Protein AF-A0A2B7ZU26-F1 (afdb_monomer)

Solvent-accessible surface area (backbone atoms only — not comparable to full-atom values): 6838 Å² total; per-residue (Å²): 95,70,69,52,51,50,43,51,50,52,38,52,50,27,61,75,71,74,43,62,64,73,57,36,53,51,42,54,59,54,48,75,69,52,82,75,93,49,67,42,98,86,47,23,52,45,75,54,100,61,95,70,87,69,93,57,61,57,45,63,72,64,71,69,45,33,26,47,43,90,44,72,76,30,36,91,92,30,54,71,54,37,53,9,45,50,48,40,46,65,63,26,48,73,78,60,53,74,70,37,32,57,52,47,19,55,38,27,48,71,70,70,37,62,86,71,33,112

Secondary structure (DSSP, 8-state):
-HHHHHHHHHHHHHHHHT--HHHHHHHHHHHTTSPPP-B-TTSSBPSSSS----S-TT-S--GGGTTTTT-SSSSTT-HHHHHHHHHHHHHH-S-SSHHHHHHHHHHHHHTT-STTT-

Foldseek 3Di:
DVLLQVLVVVLVVCVVVVHDPVVNVVSVVVSVPDDDFDADPVLATDPDPDDDDDPQQLDLDPPSCVCLPPRVVAAPVNVSNLSNHVVSDVRNDQDDPPVSNQRVLSSCVRSVNNVSND

Nearest PDB structures (foldseek):
  7kmq-assembly1_A  TM=9.541E-01  e=2.332E-08  Xanthomonas citri pv. citri str. 306
  2rdy-assembly1_B  TM=9.755E-01  e=6.599E-08  Halalkalibacterium halodurans C-125
  7znz-assembly1_A  TM=9.184E-01  e=4.943E-08  Akkermansia muciniphila ATCC BAA-835
  7zo0-assembly1_A  TM=9.305E-01  e=5.237E-08  Akkermansia muciniphila ATCC BAA-835
  4ufc-assembly2_B  TM=9.503E-01  e=1.779E-06  Bacteroides ovatus

Mean predicted aligned error: 2.62 Å

Structure (mmCIF, N/CA/C/O backbone):
data_AF-A0A2B7ZU26-F1
#
_entry.id   AF-A0A2B7ZU26-F1
#
loop_
_atom_site.group_PDB
_atom_site.id
_atom_site.type_symbol
_atom_site.label_atom_id
_atom_site.label_alt_id
_atom_site.label_comp_id
_atom_site.label_asym_id
_atom_site.label_entity_id
_atom_site.label_seq_id
_atom_site.pdbx_PDB_ins_code
_atom_site.Cartn_x
_atom_site.Cartn_y
_atom_site.Cartn_z
_atom_site.occupancy
_atom_site.B_iso_or_equiv
_atom_site.auth_seq_id
_atom_site.auth_comp_id
_atom_site.auth_asym_id
_atom_site.auth_atom_id
_atom_site.pdbx_PDB_model_num
ATOM 1 N N . GLN A 1 1 ? 0.080 5.156 3.407 1.00 97.56 1 GLN A N 1
ATOM 2 C CA . GLN A 1 1 ? -0.417 3.766 3.385 1.00 97.56 1 GLN A CA 1
ATOM 3 C C . GLN A 1 1 ? -0.311 3.134 4.769 1.00 97.56 1 GLN A C 1
ATOM 5 O O . GLN A 1 1 ? -1.340 2.997 5.410 1.00 97.56 1 GLN A O 1
ATOM 10 N N . ILE A 1 2 ? 0.895 2.881 5.299 1.00 98.31 2 ILE A N 1
ATOM 11 C CA . ILE A 1 2 ? 1.102 2.207 6.604 1.00 98.31 2 ILE A CA 1
ATOM 12 C C .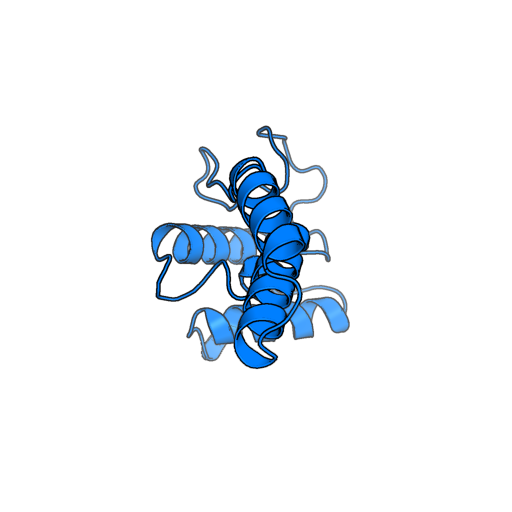 ILE A 1 2 ? 0.266 2.811 7.745 1.00 98.31 2 ILE A C 1
ATOM 14 O O . ILE A 1 2 ? -0.477 2.093 8.401 1.00 98.31 2 ILE A O 1
ATOM 18 N N . THR A 1 3 ? 0.312 4.129 7.961 1.00 98.38 3 THR A N 1
ATOM 19 C CA . THR A 1 3 ? -0.461 4.771 9.043 1.00 98.38 3 THR A CA 1
ATOM 20 C C . THR A 1 3 ? -1.977 4.647 8.852 1.00 98.38 3 THR A C 1
ATOM 22 O O . THR A 1 3 ? -2.700 4.452 9.824 1.00 98.38 3 THR A O 1
ATOM 25 N N . ARG A 1 4 ? -2.472 4.716 7.605 1.00 98.06 4 ARG A N 1
ATOM 26 C CA . ARG A 1 4 ? -3.900 4.502 7.307 1.00 98.06 4 ARG A CA 1
ATOM 27 C C . ARG A 1 4 ? -4.314 3.067 7.616 1.00 98.06 4 ARG A C 1
ATOM 29 O O . ARG A 1 4 ? -5.373 2.861 8.201 1.00 98.06 4 ARG A O 1
ATOM 36 N N . ASP A 1 5 ? -3.477 2.104 7.239 1.00 98.12 5 ASP A N 1
ATOM 37 C CA . ASP A 1 5 ? -3.696 0.680 7.492 1.00 98.12 5 ASP A CA 1
ATOM 38 C C . ASP A 1 5 ? -3.684 0.374 8.996 1.00 98.12 5 ASP A C 1
ATOM 40 O O . ASP A 1 5 ? -4.615 -0.249 9.498 1.00 98.12 5 ASP A O 1
ATOM 44 N N . LEU A 1 6 ? -2.714 0.927 9.736 1.00 98.50 6 LEU A N 1
ATOM 45 C CA . LEU A 1 6 ? -2.653 0.850 11.196 1.00 98.50 6 LEU A CA 1
ATOM 46 C C . LEU A 1 6 ? -3.946 1.369 11.832 1.00 98.50 6 LEU A C 1
ATOM 48 O O . LEU A 1 6 ? -4.571 0.649 12.602 1.00 98.50 6 LEU A O 1
ATOM 52 N N . PHE A 1 7 ? -4.381 2.583 11.476 1.00 98.56 7 PHE A N 1
ATOM 53 C CA . PHE A 1 7 ? -5.608 3.163 12.030 1.00 98.56 7 PHE A CA 1
ATOM 54 C C . PHE A 1 7 ? -6.833 2.307 11.708 1.00 98.56 7 PHE A C 1
ATOM 56 O O . PHE A 1 7 ? -7.622 2.021 12.605 1.00 98.56 7 PHE A O 1
ATOM 63 N N . ARG A 1 8 ? -6.968 1.838 10.460 1.00 98.12 8 ARG A N 1
ATOM 64 C CA . ARG A 1 8 ? -8.054 0.933 10.060 1.00 98.12 8 ARG A CA 1
ATOM 65 C C . ARG A 1 8 ? -8.055 -0.346 10.901 1.00 98.12 8 ARG A C 1
ATOM 67 O O . ARG A 1 8 ? -9.108 -0.741 11.393 1.00 98.12 8 ARG A O 1
ATOM 74 N N . ASN A 1 9 ? -6.899 -0.980 11.075 1.00 98.44 9 ASN A N 1
ATOM 75 C CA . ASN A 1 9 ? -6.792 -2.243 11.803 1.00 98.44 9 ASN A CA 1
ATOM 76 C C . ASN A 1 9 ? -7.057 -2.049 13.303 1.00 98.44 9 ASN A C 1
ATOM 78 O O . ASN A 1 9 ? -7.734 -2.874 13.909 1.00 98.44 9 ASN A O 1
ATOM 82 N N . THR A 1 10 ? -6.596 -0.944 13.898 1.00 98.69 10 THR A N 1
ATOM 83 C CA . THR A 1 10 ? -6.893 -0.605 15.297 1.00 98.69 10 THR A CA 1
ATOM 84 C C . THR A 1 10 ? -8.386 -0.361 15.517 1.00 98.69 10 THR A C 1
ATOM 86 O O . THR A 1 10 ? -8.948 -0.902 16.465 1.00 98.69 10 THR A O 1
ATOM 89 N N . ILE A 1 11 ? -9.049 0.389 14.629 1.00 98.69 11 ILE A N 1
ATOM 90 C CA . ILE A 1 11 ? -10.503 0.624 14.696 1.00 98.69 11 ILE A CA 1
ATOM 91 C C . ILE A 1 11 ? -11.273 -0.695 14.554 1.00 98.69 11 ILE A C 1
ATOM 93 O O . ILE A 1 11 ? -12.195 -0.959 15.323 1.00 98.69 11 ILE A O 1
ATOM 97 N N . ALA A 1 12 ? -10.878 -1.548 13.604 1.00 98.56 12 ALA A N 1
ATOM 98 C CA . ALA A 1 12 ? -11.500 -2.856 13.414 1.00 98.56 12 ALA A CA 1
ATOM 99 C C . ALA A 1 12 ? -11.344 -3.750 14.658 1.00 98.56 12 ALA A C 1
ATOM 101 O O . ALA A 1 12 ? -12.317 -4.356 15.103 1.00 98.56 12 ALA A O 1
ATOM 102 N N . ALA A 1 13 ? -10.149 -3.789 15.255 1.00 98.75 13 ALA A N 1
ATOM 103 C CA . ALA A 1 13 ? -9.889 -4.551 16.474 1.00 98.75 13 ALA A CA 1
ATOM 104 C C . ALA A 1 13 ? -10.727 -4.048 17.661 1.00 98.75 13 ALA A C 1
ATOM 106 O O . ALA A 1 13 ? -11.337 -4.853 18.363 1.00 98.75 13 ALA A O 1
ATOM 107 N N . ALA A 1 14 ? -10.816 -2.728 17.848 1.00 98.69 14 ALA A N 1
ATOM 108 C CA . ALA A 1 14 ? -11.648 -2.115 18.881 1.00 98.69 14 ALA A CA 1
ATOM 109 C C . ALA A 1 14 ? -13.134 -2.478 18.710 1.00 98.69 14 ALA A C 1
ATOM 111 O O . ALA A 1 14 ? -13.799 -2.828 19.685 1.00 98.69 14 ALA A O 1
ATOM 112 N N . GLY A 1 15 ? -13.632 -2.479 17.467 1.00 98.50 15 GLY A N 1
ATOM 113 C CA . GLY A 1 15 ? -14.994 -2.903 17.136 1.00 98.50 15 GLY A CA 1
ATOM 114 C C . GLY A 1 15 ? -15.273 -4.375 17.460 1.00 98.50 15 GLY A C 1
ATOM 115 O O . GLY A 1 15 ? -16.318 -4.680 18.026 1.00 98.50 15 GLY A O 1
ATOM 116 N N . ILE A 1 16 ? -14.330 -5.277 17.163 1.00 98.69 16 ILE A N 1
ATOM 117 C CA . ILE A 1 16 ? -14.447 -6.714 17.482 1.00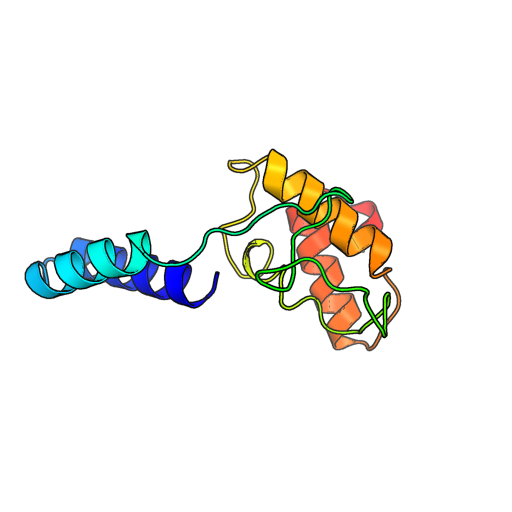 98.69 16 ILE A CA 1
ATOM 118 C C . ILE A 1 16 ?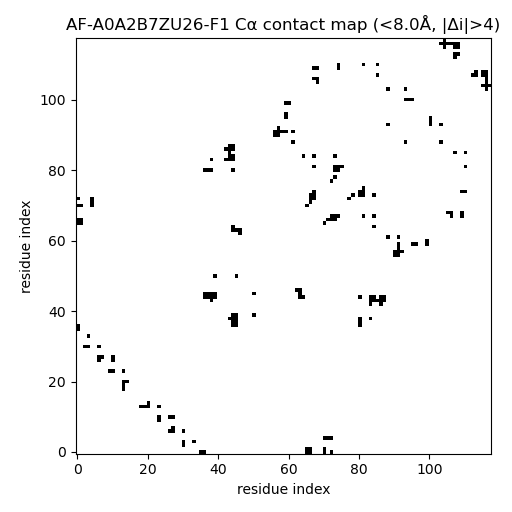 -14.452 -6.950 18.998 1.00 98.69 16 ILE A C 1
ATOM 120 O O . ILE A 1 16 ? -15.215 -7.773 19.495 1.00 98.69 16 ILE A O 1
ATOM 124 N N . LEU A 1 17 ? -13.602 -6.231 19.732 1.00 98.69 17 LEU A N 1
ATOM 125 C CA . LEU A 1 17 ? -13.460 -6.372 21.183 1.00 98.69 17 LEU A CA 1
ATOM 126 C C . LEU A 1 17 ? -14.521 -5.594 21.979 1.00 98.69 17 LEU A C 1
ATOM 128 O O . LEU A 1 17 ? -14.631 -5.785 23.188 1.00 98.69 17 LEU A O 1
ATOM 132 N N . GLY A 1 18 ? -15.285 -4.711 21.330 1.00 98.44 18 GLY A N 1
ATOM 133 C CA . GLY A 1 18 ? -16.282 -3.867 21.989 1.00 98.44 18 GLY A CA 1
ATOM 134 C C . GLY A 1 18 ? -15.680 -2.816 22.932 1.00 98.44 18 GLY A C 1
ATOM 135 O O . GLY A 1 18 ? -16.304 -2.470 23.932 1.00 98.44 18 GLY A O 1
ATOM 136 N N . THR A 1 19 ? -14.476 -2.314 22.637 1.00 98.56 19 THR A N 1
ATOM 137 C CA . THR A 1 19 ? -13.739 -1.339 23.469 1.00 98.56 19 THR A CA 1
ATOM 138 C C . THR A 1 19 ? -13.409 -0.055 22.696 1.00 98.56 19 THR A C 1
ATOM 140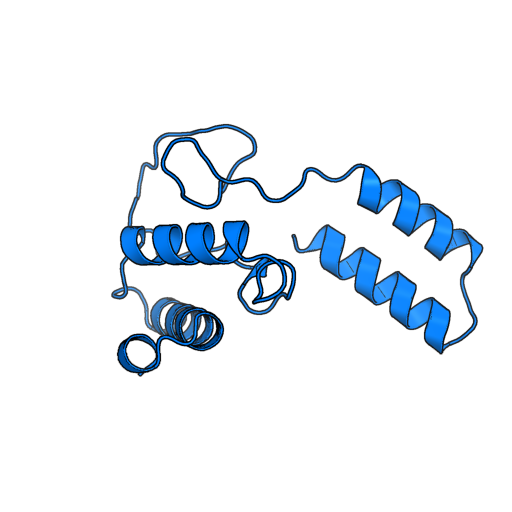 O O . THR A 1 19 ? -13.626 0.042 21.492 1.00 98.56 19 THR A O 1
ATOM 143 N N . ASP A 1 20 ? -12.892 0.959 23.395 1.00 98.19 20 ASP A N 1
ATOM 144 C CA . ASP A 1 20 ? -12.178 2.105 22.812 1.00 98.19 20 ASP A CA 1
ATOM 145 C C . ASP A 1 20 ? -12.952 2.922 21.761 1.00 98.19 20 ASP A C 1
ATOM 147 O O . ASP A 1 20 ? -12.364 3.522 20.858 1.00 98.19 20 ASP A O 1
ATOM 151 N N . ALA A 1 21 ? -14.279 3.019 21.896 1.00 98.44 21 ALA A N 1
ATOM 152 C CA . ALA A 1 21 ? -15.135 3.745 20.951 1.00 98.44 21 ALA A CA 1
ATOM 153 C C . ALA A 1 21 ? -14.701 5.211 20.752 1.00 98.44 21 ALA A C 1
ATOM 155 O O . ALA A 1 21 ? -14.631 5.706 19.626 1.00 98.44 21 ALA A O 1
ATOM 156 N N . LYS A 1 22 ? -14.339 5.905 21.842 1.00 98.62 22 LYS A N 1
ATOM 157 C CA . LYS A 1 22 ? -13.888 7.305 21.782 1.00 98.62 22 LYS A CA 1
ATOM 158 C C . LYS A 1 22 ? -12.547 7.444 21.057 1.00 98.62 22 LYS A C 1
ATOM 160 O O . LYS A 1 22 ? -12.365 8.380 20.285 1.00 98.62 22 LYS A O 1
ATOM 165 N N . PHE A 1 23 ? -11.617 6.517 21.282 1.00 98.69 23 PHE A N 1
ATOM 166 C CA . PHE A 1 23 ? -10.324 6.526 20.602 1.00 98.69 23 PHE A CA 1
ATOM 167 C C . PHE A 1 23 ? -10.467 6.152 19.123 1.00 98.69 23 PHE A C 1
ATOM 169 O O . PHE A 1 23 ? -9.890 6.821 18.271 1.00 98.69 23 PHE A O 1
ATOM 176 N N . SER A 1 24 ? -11.321 5.178 18.804 1.00 98.69 24 SER A N 1
ATOM 177 C CA . SER A 1 24 ? -11.651 4.801 17.426 1.00 98.69 24 SER A CA 1
ATOM 178 C C . SER A 1 24 ? -12.205 5.982 16.627 1.00 98.69 24 SE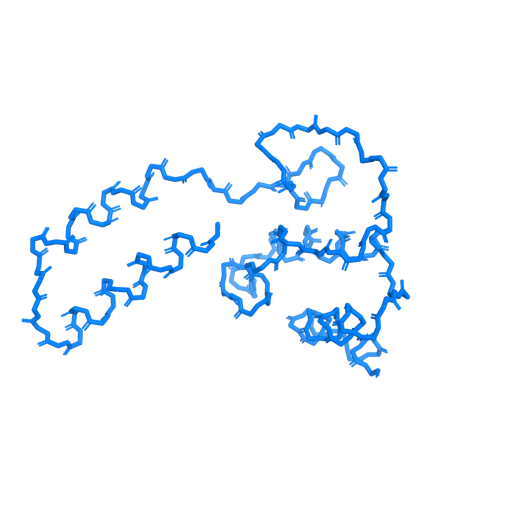R A C 1
ATOM 180 O O . SER A 1 24 ? -11.776 6.214 15.500 1.00 98.69 24 SER A O 1
ATOM 182 N N . ALA A 1 25 ? -13.079 6.797 17.230 1.00 98.56 25 ALA A N 1
ATOM 183 C CA . ALA A 1 25 ? -13.564 8.027 16.605 1.00 98.56 25 ALA A CA 1
ATOM 184 C C . ALA A 1 25 ? -12.432 9.040 16.343 1.00 98.56 25 ALA A C 1
ATOM 186 O O . ALA A 1 25 ? -12.395 9.670 15.285 1.00 98.56 25 ALA A O 1
ATOM 187 N N . THR A 1 26 ? -11.477 9.188 17.266 1.00 98.69 26 THR A N 1
ATOM 188 C CA . THR A 1 26 ? -10.283 10.025 17.048 1.00 98.69 26 THR A CA 1
ATOM 189 C C . THR A 1 26 ? -9.443 9.510 15.879 1.00 98.69 26 THR A C 1
ATOM 191 O O . THR A 1 26 ? -9.025 10.301 15.032 1.00 98.69 26 THR A O 1
ATOM 194 N N . LEU A 1 27 ? -9.222 8.194 15.802 1.00 98.69 27 LEU A N 1
ATOM 195 C CA . LEU A 1 27 ? -8.461 7.571 14.719 1.00 98.69 27 LEU A CA 1
ATOM 196 C C . LEU A 1 27 ? -9.154 7.725 13.365 1.00 98.69 27 LEU A C 1
ATOM 198 O O . LEU A 1 27 ? -8.479 8.028 12.386 1.00 98.69 27 LEU A O 1
ATOM 202 N N . GLU A 1 28 ? -10.479 7.577 13.298 1.00 98.31 28 GLU A N 1
ATOM 203 C CA . GLU A 1 28 ? -11.226 7.729 12.045 1.00 98.31 28 GLU A CA 1
ATOM 204 C C . GLU A 1 28 ? -11.112 9.162 11.505 1.00 98.31 28 GLU A C 1
ATOM 206 O O . GLU A 1 28 ? -10.781 9.367 10.334 1.00 98.31 28 GLU A O 1
ATOM 211 N N . ASN A 1 29 ? -11.258 10.160 12.384 1.00 98.31 29 ASN A N 1
ATOM 212 C CA . ASN A 1 29 ? -11.056 11.567 12.032 1.00 98.31 29 ASN A CA 1
ATOM 213 C C . ASN A 1 29 ? -9.615 11.853 11.577 1.00 98.31 29 ASN A C 1
ATOM 215 O O . ASN A 1 29 ? -9.398 12.560 10.593 1.00 98.31 29 ASN A O 1
ATOM 219 N N . ALA A 1 30 ? -8.612 11.307 12.273 1.00 98.50 30 ALA A N 1
ATOM 220 C CA . ALA A 1 30 ? -7.210 11.481 11.901 1.00 98.50 30 ALA A CA 1
ATOM 221 C C . ALA A 1 30 ? -6.885 10.809 10.557 1.00 98.50 30 ALA A C 1
ATOM 223 O O . ALA A 1 30 ? -6.219 11.409 9.714 1.00 98.50 30 ALA A O 1
ATOM 224 N N . LYS A 1 31 ? -7.397 9.594 10.328 1.00 97.81 31 LYS A N 1
ATOM 225 C CA . LYS A 1 31 ? -7.238 8.837 9.080 1.00 97.81 31 LYS A CA 1
ATOM 226 C C . LYS A 1 31 ? -7.768 9.623 7.882 1.00 97.81 31 LYS A C 1
ATOM 228 O O . LYS A 1 31 ? -7.078 9.685 6.868 1.00 97.81 31 LYS A O 1
ATOM 233 N N . GLY A 1 32 ? -8.935 10.262 8.018 1.00 96.31 32 GLY A N 1
ATOM 234 C CA . GLY A 1 32 ? -9.548 11.088 6.970 1.00 96.31 32 GLY A CA 1
ATOM 235 C C . GLY A 1 32 ? -8.728 12.316 6.555 1.00 96.31 32 GLY A C 1
ATOM 236 O O . GLY A 1 32 ? -8.975 12.889 5.500 1.00 96.31 32 GLY A O 1
ATOM 237 N N . ARG A 1 33 ? -7.725 12.708 7.352 1.00 97.81 33 ARG A N 1
ATOM 238 C CA . ARG A 1 33 ? -6.817 13.832 7.065 1.00 97.81 33 ARG A CA 1
ATOM 239 C C . ARG A 1 33 ? -5.484 13.399 6.449 1.00 97.81 33 ARG A C 1
ATOM 241 O O . ARG A 1 33 ? -4.680 14.257 6.091 1.00 97.81 33 ARG A O 1
ATOM 248 N N . LEU A 1 34 ? -5.211 12.096 6.359 1.00 97.50 34 LEU A N 1
ATOM 249 C CA . LEU A 1 34 ? -3.980 11.584 5.759 1.00 97.50 34 LEU A CA 1
ATOM 250 C C . LEU A 1 34 ? -4.086 11.620 4.232 1.00 97.50 34 LEU A C 1
ATOM 252 O O . LEU A 1 34 ? -5.050 11.113 3.666 1.00 97.50 34 LEU A O 1
ATOM 256 N N . ALA A 1 35 ? -3.058 12.150 3.567 1.00 96.25 35 ALA A N 1
ATOM 257 C CA . ALA A 1 35 ? -3.025 12.264 2.109 1.00 96.25 35 ALA A CA 1
ATOM 258 C C . ALA A 1 35 ? -3.233 10.899 1.421 1.00 96.25 35 ALA A C 1
ATOM 260 O O . ALA A 1 35 ? -2.541 9.942 1.788 1.00 96.25 35 ALA A O 1
ATOM 261 N N . PRO A 1 36 ? -4.138 10.777 0.434 1.00 96.44 36 PRO A N 1
ATOM 262 C CA . PRO A 1 36 ? -4.403 9.508 -0.240 1.00 96.44 36 PRO A CA 1
ATOM 263 C C . PRO A 1 36 ? -3.197 9.054 -1.072 1.00 96.44 36 PRO A C 1
ATOM 265 O O . PRO A 1 36 ? -2.303 9.843 -1.384 1.00 96.44 36 PRO A O 1
ATOM 268 N N . THR A 1 37 ? -3.161 7.772 -1.439 1.00 98.00 37 THR A N 1
ATOM 269 C CA . THR A 1 37 ? -2.276 7.330 -2.524 1.00 98.00 37 THR A CA 1
ATOM 270 C C . THR A 1 37 ? -2.780 7.911 -3.845 1.00 98.00 37 THR A C 1
ATOM 272 O O . THR A 1 37 ? -3.979 7.891 -4.109 1.00 98.00 37 THR A O 1
ATOM 275 N N . ARG A 1 38 ? -1.865 8.475 -4.638 1.00 97.75 38 ARG A N 1
ATOM 276 C CA . ARG A 1 38 ? -2.161 9.182 -5.888 1.00 97.75 38 ARG A CA 1
ATOM 277 C C . ARG A 1 38 ? -1.373 8.589 -7.047 1.00 97.75 38 ARG A C 1
ATOM 279 O O . ARG A 1 38 ? -0.315 7.996 -6.840 1.00 97.75 38 ARG A O 1
ATOM 286 N N . ILE A 1 39 ? -1.913 8.782 -8.242 1.00 98.38 39 ILE A N 1
ATOM 287 C CA . ILE A 1 39 ? -1.278 8.445 -9.513 1.00 98.38 39 ILE A CA 1
ATOM 288 C C . ILE A 1 39 ? -0.704 9.742 -10.086 1.00 98.38 39 ILE A C 1
ATOM 290 O O . ILE A 1 39 ? -1.397 10.761 -10.087 1.00 98.38 39 ILE A O 1
ATOM 294 N N . GLY A 1 40 ? 0.558 9.709 -10.504 1.00 97.06 40 GLY A N 1
ATOM 295 C CA . GLY A 1 40 ? 1.223 10.843 -11.138 1.00 97.06 40 GLY A CA 1
ATOM 296 C C . GLY A 1 40 ? 0.805 11.022 -12.597 1.00 97.06 40 GLY A C 1
ATOM 297 O O . GLY A 1 40 ? 0.133 10.174 -13.188 1.00 97.06 40 GLY A O 1
ATOM 298 N N . SER A 1 41 ? 1.249 12.116 -13.202 1.00 96.69 41 SER A N 1
ATOM 299 C CA . SER A 1 41 ? 1.053 12.451 -14.615 1.00 96.69 41 SER A CA 1
ATOM 300 C C . SER A 1 41 ? 1.603 11.382 -15.566 1.00 96.69 41 SER A C 1
ATOM 302 O O . SER A 1 41 ? 1.062 11.160 -16.649 1.00 96.69 41 SER A O 1
ATOM 304 N N . ASP A 1 42 ? 2.631 10.655 -15.132 1.00 95.81 42 ASP A N 1
ATOM 305 C CA . ASP A 1 42 ? 3.220 9.528 -15.845 1.00 95.81 42 ASP A CA 1
ATOM 306 C C . ASP A 1 42 ? 2.471 8.201 -15.635 1.00 95.81 42 ASP A C 1
ATOM 308 O O . ASP A 1 42 ? 2.900 7.171 -16.152 1.00 95.81 42 ASP A O 1
ATOM 312 N N . GLY A 1 43 ? 1.355 8.191 -14.905 1.00 97.50 43 GLY A N 1
ATOM 313 C CA . GLY A 1 43 ? 0.522 7.016 -14.655 1.00 97.50 43 GLY A CA 1
ATOM 314 C C . GLY A 1 43 ? 1.058 6.037 -13.607 1.00 97.50 43 GLY A C 1
ATOM 315 O O . GLY A 1 43 ? 0.480 4.963 -13.468 1.00 97.50 43 GLY A O 1
ATOM 316 N N . ARG A 1 44 ? 2.144 6.350 -12.890 1.00 97.88 44 ARG A N 1
ATOM 317 C CA . ARG A 1 44 ? 2.679 5.523 -11.792 1.00 97.88 44 ARG A CA 1
ATOM 318 C C . ARG A 1 44 ? 2.094 5.933 -10.444 1.00 97.88 44 ARG A C 1
ATOM 320 O O . ARG A 1 44 ? 1.611 7.052 -10.280 1.00 97.88 44 ARG A O 1
ATOM 327 N N . ILE A 1 45 ? 2.177 5.053 -9.445 1.00 98.25 45 ILE A N 1
ATOM 328 C CA . ILE A 1 45 ? 1.937 5.464 -8.054 1.00 98.25 45 ILE A CA 1
ATOM 329 C C . ILE A 1 45 ? 3.005 6.476 -7.638 1.00 98.25 45 ILE A C 1
ATOM 331 O O . ILE A 1 45 ? 4.197 6.186 -7.715 1.00 98.25 45 ILE A O 1
ATOM 335 N N . MET A 1 46 ? 2.570 7.634 -7.138 1.00 97.44 46 MET A N 1
ATOM 336 C CA . MET A 1 46 ? 3.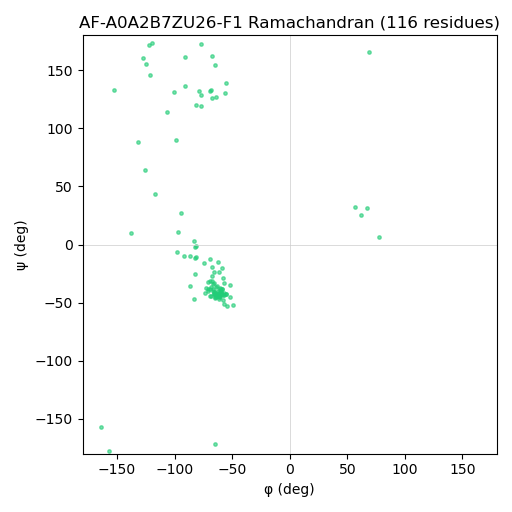479 8.646 -6.605 1.00 97.44 46 MET A CA 1
ATOM 337 C C . MET A 1 46 ? 4.159 8.141 -5.328 1.00 97.44 46 MET A C 1
ATOM 339 O O . MET A 1 46 ? 3.491 7.758 -4.363 1.00 97.44 46 MET A O 1
ATOM 343 N N . GLU A 1 47 ? 5.490 8.188 -5.299 1.00 96.62 47 GLU A N 1
ATOM 344 C CA . GLU A 1 47 ? 6.273 7.851 -4.105 1.00 96.62 47 GLU A CA 1
ATOM 345 C C . GLU A 1 47 ? 6.370 9.012 -3.104 1.00 96.62 47 GLU A C 1
ATOM 347 O O . GLU A 1 47 ? 6.443 8.788 -1.893 1.00 96.62 47 GLU A O 1
ATOM 352 N N . TRP A 1 48 ? 6.234 10.247 -3.584 1.00 96.38 48 TRP A N 1
ATOM 353 C CA . TRP A 1 48 ? 6.217 11.465 -2.776 1.00 96.38 48 TRP A CA 1
ATOM 354 C C . TRP A 1 48 ? 4.892 12.221 -2.942 1.00 96.38 48 TRP A C 1
ATOM 356 O O . TRP A 1 48 ? 4.032 11.848 -3.734 1.00 96.38 48 TRP A O 1
ATOM 366 N N . GLN A 1 49 ? 4.689 13.285 -2.158 1.00 94.38 49 GLN A N 1
ATOM 367 C CA . GLN A 1 49 ? 3.482 14.122 -2.263 1.00 94.38 49 GLN A CA 1
ATOM 368 C C . GLN A 1 49 ? 3.481 15.036 -3.496 1.00 94.38 49 GLN A C 1
ATOM 370 O O . GLN A 1 49 ? 2.437 15.562 -3.878 1.00 94.38 49 GLN A O 1
ATOM 375 N N . GLU A 1 50 ? 4.631 15.223 -4.117 1.00 94.94 50 GLU A N 1
ATOM 376 C CA . GLU A 1 50 ? 4.802 16.008 -5.332 1.00 94.94 50 GLU A CA 1
ATOM 377 C C . GLU A 1 50 ? 5.540 15.141 -6.349 1.00 94.94 50 GLU A C 1
ATOM 379 O O . GLU A 1 50 ? 6.136 14.119 -5.991 1.00 94.94 50 GLU A O 1
ATOM 384 N N . GLU A 1 51 ? 5.438 15.502 -7.623 1.00 93.94 51 GLU A N 1
ATOM 385 C CA . GLU A 1 51 ? 6.151 14.794 -8.680 1.00 93.94 51 GLU A CA 1
ATOM 386 C C . GLU A 1 51 ? 7.618 15.212 -8.658 1.00 93.94 51 GLU A C 1
ATOM 388 O O . GLU A 1 51 ? 7.944 16.387 -8.823 1.00 93.94 51 GLU A O 1
ATOM 393 N N . PHE A 1 52 ? 8.497 14.237 -8.444 1.00 91.75 52 PHE A N 1
ATOM 394 C CA . PHE A 1 52 ? 9.941 14.418 -8.498 1.00 91.75 52 PHE A CA 1
ATOM 395 C C . PHE A 1 52 ? 10.532 13.488 -9.545 1.00 91.75 52 PHE A C 1
ATOM 397 O O . PHE A 1 52 ? 10.067 12.361 -9.731 1.00 91.75 52 PHE A O 1
ATOM 404 N N . GLU A 1 53 ? 11.584 13.961 -10.204 1.00 89.62 53 GLU A N 1
ATOM 405 C CA . GLU A 1 53 ? 12.390 13.119 -11.073 1.00 89.62 53 GLU A CA 1
ATOM 406 C C . GLU A 1 53 ? 13.167 12.099 -10.230 1.00 89.62 53 GLU A C 1
ATOM 408 O O . GLU A 1 53 ? 13.768 12.426 -9.203 1.00 89.62 53 GLU A O 1
ATOM 413 N N . GLU A 1 54 ? 13.125 10.835 -10.646 1.00 88.62 54 GLU A N 1
ATOM 414 C CA . GLU A 1 54 ? 13.788 9.755 -9.927 1.00 88.62 54 GLU A CA 1
ATOM 415 C C . GLU A 1 54 ? 15.272 9.707 -10.280 1.00 88.62 54 GLU A C 1
ATOM 417 O O . GLU A 1 54 ? 15.644 9.446 -11.420 1.00 88.62 54 GLU A O 1
ATOM 422 N N . MET A 1 55 ? 16.130 9.865 -9.273 1.00 90.38 55 MET A N 1
ATOM 423 C CA . MET A 1 55 ? 17.580 9.721 -9.451 1.00 90.38 55 MET A CA 1
ATOM 424 C C . MET A 1 55 ? 17.997 8.274 -9.759 1.00 90.38 55 MET A C 1
ATOM 426 O O . MET A 1 55 ? 18.973 8.042 -10.467 1.00 90.38 55 MET A O 1
ATOM 430 N N . GLU A 1 56 ? 17.263 7.293 -9.225 1.00 91.56 56 GLU A N 1
ATOM 431 C CA . GLU A 1 56 ? 17.503 5.861 -9.425 1.00 91.56 56 GLU A CA 1
ATOM 432 C C . GLU A 1 56 ? 16.192 5.156 -9.796 1.00 91.56 56 GLU A C 1
ATOM 434 O O . GLU A 1 56 ? 15.473 4.641 -8.942 1.00 91.56 56 GLU A O 1
ATOM 439 N N . VAL A 1 57 ? 15.880 5.103 -11.090 1.00 92.50 57 VAL A N 1
ATOM 440 C CA . VAL A 1 57 ? 14.623 4.511 -11.589 1.00 92.50 57 VAL A CA 1
ATOM 441 C C . VAL A 1 57 ? 14.469 3.037 -11.181 1.00 92.50 57 VAL A C 1
ATOM 443 O O . VAL A 1 57 ? 13.386 2.612 -10.782 1.00 92.50 57 VAL A O 1
ATOM 446 N N . ASN A 1 58 ? 15.568 2.275 -11.183 1.00 93.69 58 ASN A N 1
ATOM 447 C CA . ASN A 1 58 ? 15.599 0.847 -10.829 1.00 93.69 58 ASN A CA 1
ATOM 448 C C . ASN A 1 58 ? 15.968 0.603 -9.354 1.00 93.69 58 ASN A C 1
ATOM 450 O O . ASN A 1 58 ? 16.555 -0.429 -9.009 1.00 93.69 58 ASN A O 1
ATOM 454 N N . HIS A 1 59 ? 15.680 1.565 -8.471 1.00 96.12 59 HIS A N 1
ATOM 455 C CA . HIS A 1 59 ? 15.993 1.440 -7.053 1.00 96.12 59 HIS A CA 1
ATOM 456 C C . HIS A 1 59 ? 15.379 0.165 -6.447 1.00 96.12 59 HIS A C 1
ATOM 458 O O . HIS A 1 59 ? 14.240 -0.214 -6.723 1.00 96.12 59 HIS A O 1
ATOM 464 N N . ARG A 1 60 ? 16.142 -0.516 -5.584 1.00 96.44 60 ARG A N 1
ATOM 465 C CA . ARG A 1 60 ? 15.757 -1.824 -5.019 1.00 96.44 60 ARG A CA 1
ATOM 466 C C . ARG A 1 60 ? 14.524 -1.772 -4.111 1.00 96.44 60 ARG A C 1
ATOM 468 O O . ARG A 1 60 ? 13.880 -2.797 -3.907 1.00 96.44 60 ARG A O 1
ATOM 475 N N . HIS A 1 61 ? 14.213 -0.613 -3.532 1.00 97.38 61 HIS A N 1
ATOM 476 C CA . HIS A 1 61 ? 13.027 -0.437 -2.698 1.00 97.38 61 HIS A CA 1
ATOM 477 C C . HIS A 1 61 ? 11.829 0.026 -3.534 1.00 97.38 61 HIS A C 1
ATOM 479 O O . HIS A 1 61 ? 11.927 0.943 -4.345 1.00 97.38 61 HIS A O 1
ATOM 485 N N . THR A 1 62 ? 10.674 -0.576 -3.266 1.00 97.25 62 THR A N 1
ATOM 486 C CA . THR A 1 62 ? 9.362 -0.209 -3.818 1.00 97.25 62 THR A CA 1
ATOM 487 C C . THR A 1 62 ? 8.420 0.231 -2.690 1.00 97.25 62 THR A C 1
ATOM 489 O O . THR A 1 62 ? 7.259 -0.165 -2.621 1.00 97.25 62 THR A O 1
ATOM 492 N N . SER A 1 63 ? 8.929 1.040 -1.753 1.00 97.69 63 SER A N 1
ATOM 493 C CA . SER A 1 63 ? 8.250 1.401 -0.494 1.00 97.69 63 SER A CA 1
ATOM 494 C C . SER A 1 63 ? 6.881 2.056 -0.695 1.00 97.69 63 SER A C 1
ATOM 496 O O . SER A 1 63 ? 5.962 1.834 0.092 1.00 97.69 63 SER A O 1
ATOM 498 N N . HIS A 1 64 ? 6.717 2.828 -1.770 1.00 97.75 64 HIS A N 1
ATOM 499 C CA . HIS A 1 64 ? 5.448 3.460 -2.136 1.00 97.75 64 HIS A CA 1
ATOM 500 C C . HIS A 1 64 ? 4.371 2.471 -2.613 1.00 97.75 64 HIS A C 1
ATOM 502 O O . HIS A 1 64 ? 3.193 2.822 -2.685 1.00 97.75 64 HIS A O 1
ATOM 508 N N . LEU A 1 65 ? 4.755 1.223 -2.893 1.00 98.50 65 LEU A N 1
ATOM 509 C CA . LEU A 1 65 ? 3.862 0.123 -3.249 1.00 98.50 65 LEU A CA 1
ATOM 510 C C . LEU A 1 65 ? 3.521 -0.775 -2.053 1.00 98.50 65 LEU A C 1
ATOM 512 O O . LEU A 1 65 ? 2.903 -1.822 -2.237 1.00 98.50 65 LEU A O 1
ATOM 516 N N . TRP A 1 66 ? 3.855 -0.382 -0.818 1.00 98.56 66 TRP A N 1
ATOM 517 C CA . TRP A 1 66 ? 3.488 -1.149 0.381 1.00 98.56 66 TRP A CA 1
ATOM 518 C C . TRP A 1 66 ? 1.984 -1.469 0.435 1.00 98.56 66 TRP A C 1
ATOM 520 O O . TRP A 1 66 ? 1.581 -2.546 0.869 1.00 98.56 66 TRP A O 1
ATOM 530 N N . GLY A 1 67 ? 1.145 -0.550 -0.053 1.00 98.31 67 GLY A N 1
ATOM 531 C CA . GLY A 1 67 ? -0.304 -0.712 -0.154 1.00 98.31 67 GLY A CA 1
ATOM 532 C C . GLY A 1 67 ? -0.756 -1.864 -1.058 1.00 98.31 67 GLY A C 1
ATOM 533 O O . GLY A 1 67 ? -1.860 -2.355 -0.841 1.00 98.31 67 GLY A O 1
ATOM 534 N N . LEU A 1 68 ? 0.075 -2.301 -2.014 1.00 98.62 68 LEU A N 1
ATOM 535 C CA . LEU A 1 68 ? -0.140 -3.489 -2.854 1.00 98.62 68 LEU A CA 1
ATOM 536 C C . LEU A 1 68 ? 0.313 -4.766 -2.138 1.00 98.62 68 LEU A C 1
ATOM 538 O O . LEU A 1 68 ? -0.405 -5.769 -2.123 1.00 98.62 68 LEU A O 1
ATOM 542 N N . HIS A 1 69 ? 1.505 -4.728 -1.539 1.00 98.44 69 HIS A N 1
ATOM 543 C CA . HIS A 1 69 ? 2.028 -5.808 -0.711 1.00 98.44 69 HIS A CA 1
ATOM 544 C C . HIS A 1 69 ? 3.012 -5.277 0.348 1.00 98.44 69 HIS A C 1
ATOM 546 O O . HIS A 1 69 ? 3.934 -4.533 -0.000 1.00 98.44 69 HIS A O 1
ATOM 552 N N . PRO A 1 70 ? 2.875 -5.692 1.624 1.00 98.00 70 PRO A N 1
ATOM 553 C CA . PRO A 1 70 ? 1.889 -6.640 2.163 1.00 98.00 70 PRO A CA 1
ATOM 554 C C . PRO A 1 70 ? 0.509 -6.033 2.471 1.00 98.00 70 PRO A C 1
ATOM 556 O O . PRO A 1 70 ? -0.389 -6.769 2.882 1.00 98.00 70 PRO A O 1
ATOM 559 N N . GLY A 1 71 ? 0.329 -4.723 2.273 1.00 97.50 71 GLY A N 1
ATOM 560 C CA . GLY A 1 71 ? -0.914 -4.006 2.550 1.00 97.50 71 GLY A CA 1
ATOM 561 C C . GLY A 1 71 ? -2.105 -4.428 1.679 1.00 97.50 71 GLY A C 1
ATOM 562 O O . GLY A 1 71 ? -2.071 -5.418 0.945 1.00 97.50 71 GLY A O 1
ATOM 563 N N . SER A 1 72 ? -3.197 -3.673 1.803 1.00 96.69 72 SER A N 1
ATOM 564 C CA . SER A 1 72 ? -4.469 -3.932 1.101 1.00 96.69 72 SER A CA 1
ATOM 565 C C . SER A 1 72 ? -5.137 -2.672 0.536 1.00 96.69 72 SER A C 1
ATOM 567 O O . SER A 1 72 ? -6.288 -2.721 0.112 1.00 96.69 72 SER A O 1
ATOM 569 N N . GLU A 1 73 ? -4.438 -1.533 0.536 1.00 97.62 73 GLU A N 1
ATOM 570 C CA . GLU A 1 73 ? -4.959 -0.275 -0.024 1.00 97.62 73 GLU A CA 1
ATOM 571 C C . GLU A 1 73 ? -5.034 -0.331 -1.563 1.00 97.62 73 GLU A C 1
ATOM 573 O O . GLU A 1 73 ? -5.943 0.236 -2.168 1.00 97.62 73 GLU A O 1
ATOM 578 N N . ILE A 1 74 ? -4.108 -1.060 -2.193 1.00 98.50 74 ILE A N 1
ATOM 579 C CA . ILE A 1 74 ? -4.070 -1.307 -3.636 1.00 98.50 74 ILE A CA 1
ATOM 580 C C . ILE A 1 74 ? -4.499 -2.758 -3.874 1.00 98.50 74 ILE A C 1
ATOM 582 O O . ILE A 1 74 ? -3.835 -3.693 -3.428 1.00 98.50 74 ILE A O 1
ATOM 586 N N . SER A 1 75 ? -5.646 -2.952 -4.523 1.00 97.81 75 SER A N 1
ATOM 587 C CA . SER A 1 75 ? -6.264 -4.266 -4.724 1.00 97.81 75 SER A CA 1
ATOM 588 C C . SER A 1 75 ? -7.210 -4.254 -5.929 1.00 97.81 75 SER A C 1
ATOM 590 O O . SER A 1 75 ? -7.395 -3.225 -6.572 1.00 97.81 75 SER A O 1
ATOM 592 N N . LEU A 1 76 ? -7.883 -5.377 -6.198 1.00 97.12 76 LEU A N 1
ATOM 593 C CA . LEU A 1 76 ? -8.940 -5.451 -7.218 1.00 97.12 76 LEU A CA 1
ATOM 594 C C . LEU A 1 76 ? -10.103 -4.471 -6.962 1.00 97.12 76 LEU A C 1
ATOM 596 O O . LEU A 1 76 ? -10.835 -4.145 -7.890 1.00 97.12 76 LEU A O 1
ATOM 600 N N . ALA A 1 77 ? -10.274 -3.990 -5.725 1.00 97.81 77 ALA A N 1
ATOM 601 C CA . ALA A 1 77 ? -11.268 -2.971 -5.388 1.00 97.81 77 ALA A CA 1
ATOM 602 C C . ALA A 1 77 ? -10.809 -1.535 -5.713 1.00 97.81 77 ALA A C 1
ATOM 604 O O . ALA A 1 77 ? -11.615 -0.611 -5.653 1.00 97.81 77 ALA A O 1
ATOM 605 N N . THR A 1 78 ? -9.531 -1.333 -6.049 1.00 98.19 78 THR A N 1
ATOM 606 C CA . THR A 1 78 ? -8.945 -0.036 -6.419 1.00 98.19 78 THR A CA 1
ATOM 607 C C . THR A 1 78 ? -8.245 -0.136 -7.782 1.00 98.19 78 THR A C 1
ATOM 609 O O . THR A 1 78 ? -7.027 0.027 -7.858 1.00 98.19 78 THR A O 1
ATOM 612 N N . PRO A 1 79 ? -8.993 -0.405 -8.876 1.00 98.00 79 PRO A N 1
ATOM 613 C CA . PRO A 1 79 ? -8.421 -0.759 -10.179 1.00 98.00 79 PRO A CA 1
ATOM 614 C C . PRO A 1 79 ? -7.481 0.311 -10.747 1.00 98.00 79 PRO A C 1
ATOM 616 O O . PRO A 1 79 ? -6.430 -0.029 -11.272 1.00 98.00 79 PRO A O 1
ATOM 619 N N . GLU A 1 80 ? -7.788 1.598 -10.570 1.00 98.38 80 GLU A N 1
ATOM 620 C CA . GLU A 1 80 ? -6.902 2.685 -11.014 1.00 98.38 80 GLU A CA 1
ATOM 621 C C . GLU A 1 80 ? -5.538 2.635 -10.308 1.00 98.38 80 GLU A C 1
ATOM 623 O O . GLU A 1 80 ? -4.491 2.732 -10.947 1.00 98.38 80 GLU A O 1
ATOM 628 N N . LEU A 1 81 ? -5.532 2.423 -8.985 1.00 98.62 81 LEU A N 1
ATOM 629 C CA . LEU A 1 81 ? -4.292 2.278 -8.218 1.00 98.62 81 LEU A CA 1
ATOM 630 C C . LEU A 1 81 ? -3.564 0.976 -8.559 1.00 98.62 81 LEU A C 1
ATOM 632 O O . LEU A 1 81 ? -2.339 0.927 -8.483 1.00 98.62 81 LEU A O 1
ATOM 636 N N . LEU A 1 82 ? -4.305 -0.077 -8.905 1.00 98.44 82 LEU A N 1
ATOM 637 C CA . LEU A 1 82 ? -3.744 -1.364 -9.300 1.00 98.44 82 LEU A CA 1
ATOM 638 C C . LEU A 1 82 ? -2.954 -1.235 -10.609 1.00 98.44 82 LEU A C 1
ATOM 640 O O . LEU A 1 82 ? -1.803 -1.668 -10.664 1.00 98.44 82 LEU A O 1
ATOM 644 N N . GLU A 1 83 ? -3.521 -0.558 -11.610 1.00 98.62 83 GLU A N 1
ATOM 645 C CA . GLU A 1 83 ? -2.831 -0.238 -12.866 1.00 98.62 83 GLU A CA 1
ATOM 646 C C . GLU A 1 83 ? -1.622 0.675 -12.628 1.00 98.62 83 GLU A C 1
ATOM 648 O O . GLU A 1 83 ? -0.530 0.419 -13.141 1.00 98.62 83 GLU A O 1
ATOM 653 N N . GLY A 1 84 ? -1.769 1.694 -11.773 1.00 98.69 84 GLY A N 1
ATOM 654 C CA . GLY A 1 84 ? -0.648 2.557 -11.400 1.00 98.69 84 GLY A CA 1
ATOM 655 C C . GLY A 1 84 ? 0.492 1.792 -10.722 1.00 98.69 84 GLY A C 1
ATOM 656 O O . GLY A 1 84 ? 1.665 2.052 -10.991 1.00 98.69 84 GLY A O 1
ATOM 657 N N . ALA A 1 85 ? 0.167 0.815 -9.870 1.00 98.62 85 ALA A N 1
ATOM 658 C CA . ALA A 1 85 ? 1.158 -0.012 -9.190 1.00 98.62 85 ALA A CA 1
ATOM 659 C C . ALA A 1 85 ? 1.858 -0.978 -10.151 1.00 98.62 85 ALA A C 1
ATOM 661 O O . ALA A 1 85 ? 3.073 -1.154 -10.048 1.00 98.62 85 ALA A O 1
ATOM 662 N N . LYS A 1 86 ? 1.120 -1.548 -11.113 1.00 98.62 86 LYS A N 1
ATOM 663 C CA . LYS A 1 86 ? 1.696 -2.343 -12.203 1.00 98.62 86 LYS A CA 1
ATOM 664 C C . LYS A 1 86 ? 2.723 -1.525 -12.979 1.00 98.62 86 LYS A C 1
ATOM 666 O O . LYS A 1 86 ? 3.872 -1.944 -13.091 1.00 98.62 86 LYS A O 1
ATOM 671 N N . LYS A 1 87 ? 2.354 -0.316 -13.414 1.00 98.38 87 LYS A N 1
ATOM 672 C CA . LYS A 1 87 ? 3.266 0.577 -14.140 1.00 98.38 87 LYS A CA 1
ATOM 673 C C . LYS A 1 87 ? 4.499 0.954 -13.313 1.00 98.38 87 LYS A C 1
ATOM 675 O O . LYS A 1 87 ? 5.611 0.972 -13.837 1.00 98.38 87 LYS A O 1
ATOM 680 N N . SER A 1 88 ? 4.331 1.221 -12.015 1.00 98.12 88 SER A N 1
ATOM 681 C CA . SER A 1 88 ? 5.459 1.464 -11.105 1.00 98.12 88 SER A CA 1
ATOM 682 C C . SER A 1 88 ? 6.433 0.280 -11.049 1.00 98.12 88 SER A C 1
ATOM 684 O O . SER A 1 88 ? 7.644 0.498 -11.066 1.00 98.12 88 SER A O 1
ATOM 686 N N . LEU A 1 89 ? 5.935 -0.963 -10.998 1.00 97.62 89 LEU A N 1
ATOM 687 C CA . LEU A 1 89 ? 6.783 -2.163 -10.989 1.00 97.62 89 LEU A CA 1
ATOM 688 C C . LEU A 1 89 ? 7.506 -2.381 -12.313 1.00 97.62 89 LEU A C 1
ATOM 690 O O . LEU A 1 89 ? 8.703 -2.652 -12.299 1.00 97.62 89 LEU A O 1
ATOM 694 N N . GLU A 1 90 ? 6.806 -2.223 -13.439 1.00 97.75 90 GLU A N 1
ATOM 695 C CA . GLU A 1 90 ? 7.405 -2.337 -14.773 1.00 97.75 90 GLU A CA 1
ATOM 696 C C . GLU A 1 90 ? 8.593 -1.385 -14.929 1.00 97.75 90 GLU A C 1
ATOM 698 O O . GLU A 1 90 ? 9.641 -1.786 -15.428 1.00 97.75 90 GLU A O 1
ATOM 703 N N . VAL A 1 91 ? 8.454 -0.148 -14.439 1.00 96.62 91 VAL A N 1
ATOM 704 C CA . VAL A 1 91 ? 9.522 0.856 -14.49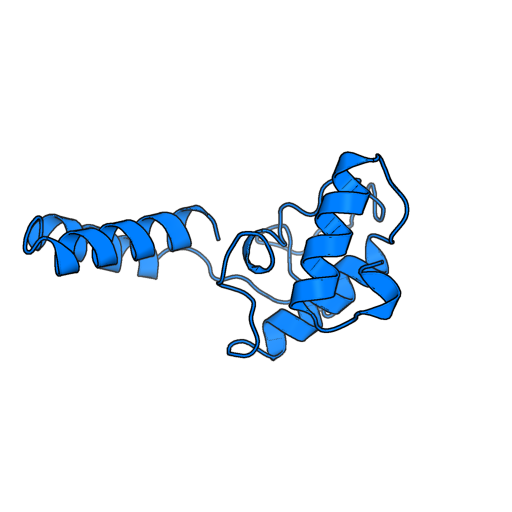6 1.00 96.62 91 VAL A CA 1
ATOM 705 C C . VAL A 1 91 ? 10.656 0.564 -13.511 1.00 96.62 91 VAL A C 1
ATOM 707 O O . VAL A 1 91 ? 11.812 0.763 -13.863 1.00 96.62 91 VAL A O 1
ATOM 710 N N . ARG A 1 92 ? 10.365 0.052 -12.307 1.00 96.44 92 ARG A N 1
ATOM 711 C CA . ARG A 1 92 ? 11.399 -0.374 -11.339 1.00 96.44 92 ARG A CA 1
ATOM 712 C C . ARG A 1 92 ? 12.194 -1.599 -11.815 1.00 96.44 92 ARG A C 1
ATOM 714 O O . ARG A 1 92 ? 13.266 -1.864 -11.262 1.00 96.44 92 ARG A O 1
ATOM 721 N N . GLY A 1 93 ? 11.657 -2.353 -12.777 1.00 95.94 93 GLY A N 1
ATOM 722 C CA . GLY A 1 93 ? 12.224 -3.586 -13.317 1.00 95.94 93 GLY A CA 1
ATOM 723 C C . GLY A 1 93 ? 12.209 -4.750 -12.322 1.00 95.94 93 GLY A C 1
ATOM 724 O O . GLY A 1 93 ? 12.043 -4.562 -11.117 1.00 95.94 93 GLY A O 1
ATOM 725 N N . ASP A 1 94 ? 12.425 -5.970 -12.808 1.00 94.62 94 ASP A N 1
ATOM 726 C CA . ASP A 1 94 ? 12.321 -7.173 -11.968 1.00 94.62 94 ASP A CA 1
ATOM 727 C C . ASP A 1 94 ? 13.632 -7.500 -11.236 1.00 94.62 94 ASP A C 1
ATOM 729 O O . ASP A 1 94 ? 13.625 -7.886 -10.068 1.00 94.62 94 ASP A O 1
ATOM 733 N N . ILE A 1 95 ? 14.777 -7.257 -11.878 1.00 93.75 95 ILE A N 1
ATOM 734 C CA . ILE A 1 95 ? 16.098 -7.641 -11.363 1.00 93.75 95 ILE A CA 1
ATOM 735 C C . ILE A 1 95 ? 16.563 -6.676 -10.267 1.00 93.75 95 ILE A C 1
ATOM 737 O O . ILE A 1 95 ? 16.589 -5.459 -10.448 1.00 93.75 95 ILE A O 1
ATOM 741 N N . SER A 1 96 ? 16.962 -7.219 -9.115 1.00 93.94 96 SER A N 1
ATOM 742 C CA . SER A 1 96 ? 17.546 -6.450 -8.012 1.00 93.94 96 SER A CA 1
ATOM 743 C C . SER A 1 96 ? 18.263 -7.372 -7.010 1.00 93.94 96 SER A C 1
ATOM 745 O O . SER A 1 96 ? 18.674 -8.479 -7.345 1.00 93.94 96 SER A O 1
ATOM 747 N N . THR A 1 97 ? 18.429 -6.937 -5.761 1.00 93.62 97 THR A N 1
ATOM 748 C CA . THR A 1 97 ? 18.905 -7.796 -4.668 1.00 93.62 97 THR A CA 1
ATOM 749 C C . THR A 1 97 ? 17.898 -8.911 -4.361 1.00 93.62 97 THR A C 1
ATOM 751 O O . THR A 1 97 ? 16.699 -8.736 -4.564 1.00 93.62 97 THR A O 1
ATOM 754 N N . GLY A 1 98 ? 18.353 -10.040 -3.800 1.00 95.50 98 GLY A N 1
ATOM 755 C CA . GLY A 1 98 ? 17.500 -11.221 -3.569 1.00 95.50 98 GLY A CA 1
ATOM 756 C C . GLY A 1 98 ? 16.186 -10.935 -2.826 1.00 95.50 98 GLY A C 1
ATOM 757 O O . GLY A 1 98 ? 15.121 -11.347 -3.273 1.00 95.50 98 GLY A O 1
ATOM 758 N N . TRP A 1 99 ? 16.230 -10.149 -1.743 1.00 97.31 99 TRP A N 1
ATOM 759 C CA . TRP A 1 99 ? 15.015 -9.767 -1.008 1.00 97.31 99 TRP A CA 1
ATOM 760 C C . TRP A 1 99 ? 14.072 -8.880 -1.829 1.00 97.31 99 TRP A C 1
ATOM 762 O O . TRP A 1 99 ? 12.861 -8.958 -1.657 1.00 97.31 99 TRP A O 1
ATOM 772 N N . SER A 1 100 ? 14.614 -8.034 -2.710 1.00 97.12 100 SER A N 1
ATOM 773 C CA . SER A 1 100 ? 13.826 -7.105 -3.521 1.00 97.12 100 SER A CA 1
ATOM 774 C C . SER A 1 100 ? 13.090 -7.866 -4.615 1.00 97.12 100 SER A C 1
ATOM 776 O O . SER A 1 100 ? 11.900 -7.646 -4.808 1.00 97.12 100 SER A O 1
ATOM 778 N N . MET A 1 101 ? 13.756 -8.836 -5.247 1.00 97.19 101 MET A N 1
ATOM 779 C CA . MET A 1 101 ? 13.120 -9.730 -6.218 1.00 97.19 101 MET A CA 1
ATOM 780 C C . MET A 1 101 ? 11.999 -10.547 -5.568 1.00 97.19 101 MET A C 1
ATOM 782 O O . MET A 1 101 ? 10.880 -10.543 -6.067 1.00 97.19 101 MET A O 1
ATOM 786 N N . ALA A 1 102 ? 12.239 -11.141 -4.393 1.00 97.44 102 ALA A N 1
ATOM 787 C CA . ALA A 1 102 ? 11.192 -11.850 -3.652 1.00 97.44 102 ALA A CA 1
ATOM 788 C C . ALA A 1 102 ? 10.012 -10.930 -3.272 1.00 97.44 102 ALA A C 1
ATOM 790 O O . ALA A 1 102 ? 8.849 -11.332 -3.325 1.00 97.44 102 ALA A O 1
ATOM 791 N N . TRP A 1 103 ? 10.289 -9.673 -2.914 1.00 98.00 103 TRP A N 1
ATOM 792 C CA . TRP A 1 103 ? 9.251 -8.682 -2.628 1.00 98.00 103 TRP A CA 1
ATOM 793 C C . TRP A 1 103 ? 8.423 -8.339 -3.876 1.00 98.00 103 TRP A C 1
ATOM 795 O O . TRP A 1 103 ? 7.196 -8.277 -3.804 1.00 98.00 103 TRP A O 1
ATOM 805 N N . LYS A 1 104 ? 9.076 -8.167 -5.031 1.00 97.94 104 LYS A N 1
ATOM 806 C CA . LYS A 1 104 ? 8.424 -7.905 -6.323 1.00 97.94 104 LYS A CA 1
ATOM 807 C C . LYS A 1 104 ? 7.607 -9.105 -6.805 1.00 97.94 104 LYS A C 1
ATOM 809 O O . LYS A 1 104 ? 6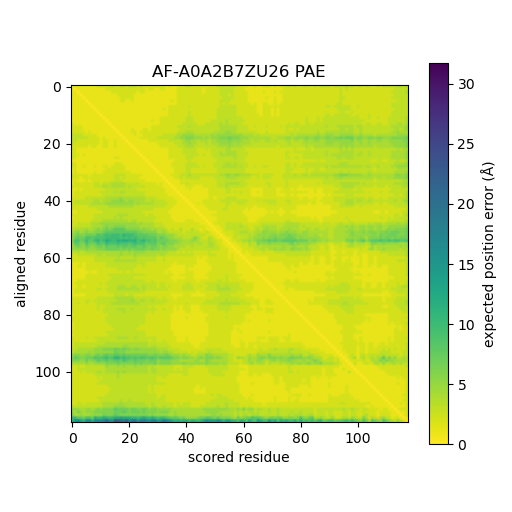.485 -8.896 -7.246 1.00 97.94 104 LYS A O 1
ATOM 814 N N . ALA A 1 105 ? 8.077 -10.337 -6.610 1.00 98.19 105 ALA A N 1
ATOM 815 C CA . ALA A 1 105 ? 7.309 -11.549 -6.914 1.00 98.19 105 ALA A CA 1
ATOM 816 C C . ALA A 1 105 ? 5.965 -11.582 -6.157 1.00 98.19 105 ALA A C 1
ATOM 818 O O . ALA A 1 105 ? 4.909 -11.825 -6.738 1.00 98.19 105 ALA A O 1
ATOM 819 N N . ASN A 1 106 ? 5.964 -11.214 -4.868 1.00 98.38 106 ASN A N 1
ATOM 820 C CA . ASN A 1 106 ? 4.725 -11.075 -4.095 1.00 98.38 106 ASN A CA 1
ATOM 821 C C . ASN A 1 106 ? 3.800 -9.970 -4.639 1.00 98.38 106 ASN A C 1
ATOM 823 O O . ASN A 1 106 ? 2.574 -10.104 -4.593 1.00 98.38 106 ASN A O 1
ATOM 827 N N . MET A 1 107 ? 4.366 -8.871 -5.141 1.00 98.44 107 MET A N 1
ATOM 828 C CA . MET A 1 107 ? 3.600 -7.794 -5.771 1.00 98.44 107 MET A CA 1
ATOM 829 C C . MET A 1 107 ? 2.996 -8.239 -7.111 1.00 98.44 107 MET A C 1
ATOM 831 O O . MET A 1 107 ? 1.805 -8.021 -7.329 1.00 98.44 107 MET A O 1
ATOM 835 N N . TRP A 1 108 ? 3.759 -8.937 -7.956 1.00 98.44 108 TRP A N 1
ATOM 836 C CA . TRP A 1 108 ? 3.277 -9.526 -9.210 1.00 98.44 108 TRP A CA 1
ATOM 837 C C . TRP A 1 108 ? 2.168 -10.558 -8.979 1.00 98.44 108 TRP A C 1
ATOM 839 O O . TRP A 1 108 ? 1.123 -10.504 -9.632 1.00 98.44 108 TRP A O 1
ATOM 849 N N . ALA A 1 109 ? 2.294 -11.390 -7.941 1.00 98.12 109 ALA A N 1
ATOM 850 C CA . ALA A 1 109 ? 1.233 -12.307 -7.531 1.00 98.12 109 ALA A CA 1
ATOM 851 C C . ALA A 1 109 ? -0.071 -11.569 -7.152 1.00 98.12 109 ALA A C 1
ATOM 853 O O . ALA A 1 109 ? -1.170 -12.002 -7.515 1.00 98.12 109 ALA A O 1
ATOM 854 N N . ARG A 1 110 ? 0.023 -10.423 -6.456 1.00 98.00 110 ARG A N 1
ATOM 855 C CA . ARG A 1 110 ? -1.139 -9.569 -6.127 1.00 98.00 110 ARG A CA 1
ATOM 856 C C . ARG A 1 110 ? -1.753 -8.903 -7.365 1.00 98.00 110 ARG A C 1
ATOM 858 O O . ARG A 1 110 ? -2.958 -8.657 -7.361 1.00 98.00 110 ARG A O 1
ATOM 865 N N . LEU A 1 111 ? -0.961 -8.677 -8.413 1.00 97.81 111 LEU A N 1
ATOM 866 C CA . LEU A 1 111 ? -1.407 -8.188 -9.724 1.00 97.81 111 LEU A CA 1
ATOM 867 C C . LEU A 1 111 ? -1.977 -9.287 -10.633 1.00 97.81 111 LEU A C 1
ATOM 869 O O . LEU A 1 111 ? -2.442 -8.977 -11.725 1.00 97.81 111 LEU A O 1
ATOM 873 N N . ARG A 1 112 ? -1.997 -10.549 -10.178 1.00 96.75 112 ARG A N 1
ATOM 874 C CA . ARG A 1 112 ? -2.435 -11.720 -10.962 1.00 96.75 112 ARG A CA 1
ATOM 875 C C . ARG A 1 112 ? -1.577 -11.982 -12.207 1.00 96.75 112 ARG A C 1
ATOM 877 O O . ARG A 1 112 ? -2.053 -12.622 -13.139 1.00 96.75 112 ARG A O 1
ATOM 884 N N . ASP A 1 113 ? -0.324 -11.538 -12.193 1.00 96.94 113 ASP A N 1
ATOM 885 C CA . ASP A 1 113 ? 0.661 -11.841 -13.230 1.00 96.94 113 ASP A CA 1
ATOM 886 C C . ASP A 1 113 ? 1.543 -12.997 -12.744 1.00 96.94 113 ASP A C 1
ATOM 888 O O . ASP A 1 113 ? 2.508 -12.793 -12.009 1.00 96.94 113 ASP A O 1
ATOM 892 N N . GLY A 1 114 ? 1.120 -14.226 -13.054 1.00 94.44 114 GLY A N 1
ATOM 893 C CA . GLY A 1 114 ? 1.791 -15.445 -12.595 1.00 94.44 114 GLY A CA 1
ATOM 894 C C . GLY A 1 114 ? 3.168 -15.640 -13.223 1.00 94.44 114 GLY A C 1
ATOM 895 O O . GLY A 1 114 ? 4.088 -16.048 -12.524 1.00 94.44 114 GLY A O 1
ATOM 896 N N . ASP A 1 115 ? 3.317 -15.275 -14.497 1.00 94.75 115 ASP A N 1
ATOM 897 C CA . ASP A 1 115 ? 4.560 -15.451 -15.254 1.00 94.75 115 ASP A CA 1
ATOM 898 C C . ASP A 1 115 ? 5.689 -14.569 -14.698 1.00 94.75 115 ASP A C 1
ATOM 900 O O . ASP A 1 115 ? 6.849 -14.967 -14.700 1.00 94.75 115 ASP A O 1
ATOM 904 N N . ARG A 1 116 ? 5.360 -13.373 -14.188 1.00 92.81 116 ARG A N 1
ATOM 905 C CA . ARG A 1 116 ? 6.323 -12.491 -13.500 1.00 92.81 116 ARG A CA 1
ATOM 906 C C . ARG A 1 116 ? 6.475 -12.768 -12.004 1.00 92.81 116 ARG A C 1
ATOM 908 O O . ARG A 1 116 ? 7.319 -12.153 -11.351 1.00 92.81 116 ARG A O 1
ATOM 915 N N . ALA A 1 117 ? 5.613 -13.608 -11.438 1.00 89.00 117 ALA A N 1
ATOM 916 C CA . ALA A 1 117 ?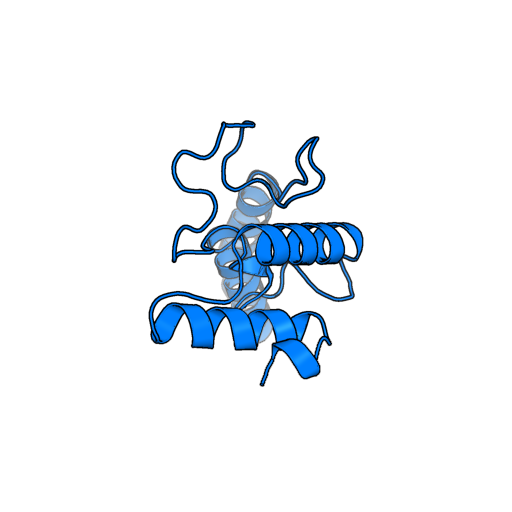 5.632 -13.946 -10.019 1.00 89.00 117 ALA A CA 1
ATOM 917 C C . ALA A 1 117 ? 6.478 -15.190 -9.695 1.00 89.00 117 ALA A C 1
ATOM 919 O O . ALA A 1 117 ? 6.687 -15.460 -8.510 1.00 89.00 117 ALA A O 1
ATOM 920 N N . GLU A 1 118 ? 6.925 -15.930 -10.713 1.00 69.94 118 GLU A N 1
ATOM 921 C CA . GLU A 1 118 ? 7.857 -17.065 -10.614 1.00 69.94 118 GLU A CA 1
ATOM 922 C C . GLU A 1 118 ? 9.321 -16.602 -10.517 1.00 69.94 118 GLU A C 1
ATOM 924 O O . GLU A 1 118 ? 10.036 -17.132 -9.632 1.00 69.94 118 GLU A O 1
#

pLDDT: mean 96.84, std 3.29, range [69.94, 98.75]

Sequence (118 aa):
QITRDLFRNTIAAAGILGTDAKFSATLENAKGRLAPTRIGSDGRIMEWQEEFEEMEVNHRHTSHLWGLHPGSEISLATPELLEGAKKSLEVRGDISTGWSMAWKANMWARLRDGDRAE

Radius of gyration: 16.11 Å; Cα contacts (8 Å, |Δi|>4): 120; chains: 1; bounding box: 35×33×39 Å